Protein AF-A0A809R0K6-F1 (afdb_monomer_lite)

Organism: NCBI:txid2608985

Foldseek 3Di:
DDDDDDDDDDPPPPDVPPVVPPPPVPPDPPDPPPPPCPVQPLCPPDNVDDDPPRDDDPFADQDPVLVCLLCQQPDPPDDPVCCCVVVCGPDDDPSSDQDDDDPPRNRCPPPDPDDD

Secondary structure (DSSP, 8-state):
---------------TTSTTSSSSSSS--------------TT-SSTTS--TT----------HHHHHHHTTT-PSSPPGGGGHHHHSTT---GGGS----GGG-TT-TT-SS---

Sequence (116 aa):
MTPRNDQTMFKPLFNKNILAVIVISSTCFPLPVIFADEGYPVAGLVPNARPKNAPIVRTFAPVAEWRKQALTGISEPYPSSLAFLDSQGSWYSPFDRPGMTGPYDLRGWHAKGGKP

Radius of gyration: 33.95 Å; chains: 1; bounding box: 80×82×54 Å

Structure (mmCIF, N/CA/C/O backbone):
data_AF-A0A809R0K6-F1
#
_entry.id   AF-A0A809R0K6-F1
#
loop_
_atom_site.group_PDB
_atom_site.id
_atom_site.type_symbol
_atom_site.label_atom_id
_atom_site.label_alt_id
_atom_site.label_comp_id
_atom_site.label_asym_id
_atom_site.label_entity_id
_atom_site.label_seq_id
_atom_site.pdbx_PDB_ins_code
_atom_site.Cartn_x
_atom_site.Cartn_y
_atom_site.Cartn_z
_atom_site.occupancy
_atom_site.B_iso_or_equiv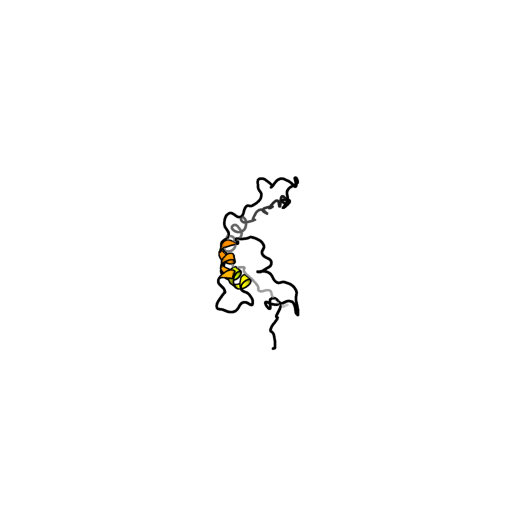
_atom_site.auth_seq_id
_atom_site.auth_comp_id
_atom_site.auth_asym_id
_atom_site.auth_atom_id
_atom_site.pdbx_PDB_model_num
ATOM 1 N N . MET A 1 1 ? 61.931 -75.251 31.652 1.00 41.44 1 MET A N 1
ATOM 2 C CA . MET A 1 1 ? 61.813 -73.853 32.112 1.00 41.44 1 MET A CA 1
ATOM 3 C C . MET A 1 1 ? 60.638 -73.226 31.372 1.00 41.44 1 MET A C 1
ATOM 5 O O . MET A 1 1 ? 60.743 -73.001 30.178 1.00 41.44 1 MET A O 1
ATOM 9 N N . THR A 1 2 ? 59.481 -73.097 32.018 1.00 51.41 2 THR A N 1
ATOM 10 C CA . THR A 1 2 ? 58.301 -72.347 31.521 1.00 51.41 2 THR A CA 1
ATOM 11 C C . THR A 1 2 ? 58.439 -70.875 31.940 1.00 51.41 2 THR A C 1
ATOM 13 O O . THR A 1 2 ? 59.034 -70.655 32.998 1.00 51.41 2 THR A O 1
ATOM 16 N N . PRO A 1 3 ? 57.987 -69.871 31.147 1.00 46.91 3 PRO A N 1
ATOM 17 C CA . PRO A 1 3 ? 56.557 -69.552 30.876 1.00 46.91 3 PRO A CA 1
ATOM 18 C C . PRO A 1 3 ? 56.276 -69.161 29.389 1.00 46.91 3 PRO A C 1
ATOM 20 O O . PRO A 1 3 ? 57.212 -68.906 28.645 1.00 46.91 3 PRO A O 1
ATOM 23 N N . ARG A 1 4 ? 55.084 -69.296 28.770 1.00 45.09 4 ARG A N 1
ATOM 24 C CA . ARG A 1 4 ? 53.739 -68.659 28.898 1.00 45.09 4 ARG A CA 1
ATOM 25 C C . ARG A 1 4 ? 53.716 -67.122 28.736 1.00 45.09 4 ARG A C 1
ATOM 27 O O . ARG A 1 4 ? 54.047 -66.446 29.697 1.00 45.09 4 ARG A O 1
ATOM 34 N N . ASN A 1 5 ? 53.242 -66.611 27.586 1.00 47.00 5 ASN A N 1
ATOM 35 C CA . ASN A 1 5 ? 52.085 -65.687 27.422 1.00 47.00 5 ASN A CA 1
ATOM 36 C C . ASN A 1 5 ? 51.962 -65.260 25.937 1.00 47.00 5 ASN A C 1
ATOM 38 O O . ASN A 1 5 ? 52.927 -64.781 25.360 1.00 47.00 5 ASN A O 1
ATOM 42 N N . ASP A 1 6 ? 50.903 -65.656 25.231 1.00 50.41 6 ASP A N 1
ATOM 43 C CA . ASP A 1 6 ? 49.682 -64.863 24.974 1.00 50.41 6 ASP A CA 1
ATOM 44 C C . ASP A 1 6 ? 49.831 -63.861 23.823 1.00 50.41 6 ASP A C 1
ATOM 46 O O . ASP A 1 6 ? 50.399 -62.791 24.003 1.00 50.41 6 ASP A O 1
ATOM 50 N N . GLN A 1 7 ? 49.289 -64.221 22.659 1.00 51.09 7 GLN A N 1
ATOM 51 C CA . GLN A 1 7 ? 48.360 -63.372 21.918 1.00 51.09 7 GLN A CA 1
ATOM 52 C C . GLN A 1 7 ? 47.487 -64.307 21.071 1.00 51.09 7 GLN A C 1
ATOM 54 O O . GLN A 1 7 ? 47.906 -64.873 20.060 1.00 51.09 7 GLN A O 1
ATOM 59 N N . THR A 1 8 ? 46.241 -64.476 21.503 1.00 52.38 8 THR A N 1
ATOM 60 C CA . THR A 1 8 ? 45.116 -64.679 20.585 1.00 52.38 8 THR A CA 1
ATOM 61 C C . THR A 1 8 ? 45.092 -63.571 19.522 1.00 52.38 8 THR A C 1
ATOM 63 O O . THR A 1 8 ? 45.868 -62.627 19.597 1.00 52.38 8 THR A O 1
ATOM 66 N N . MET A 1 9 ? 44.102 -63.616 18.629 1.00 43.28 9 MET A N 1
ATOM 67 C CA . MET A 1 9 ? 43.464 -62.429 18.035 1.00 43.28 9 MET A CA 1
ATOM 68 C C . MET A 1 9 ? 43.629 -62.338 16.504 1.00 43.28 9 MET A C 1
ATOM 70 O O . MET A 1 9 ? 44.637 -61.926 15.947 1.00 43.28 9 MET A O 1
ATOM 74 N N . PHE A 1 10 ? 42.522 -62.729 15.865 1.00 52.72 10 PHE A N 1
ATOM 75 C CA . PHE A 1 10 ? 42.061 -62.417 14.512 1.00 52.72 10 PHE A CA 1
ATOM 76 C C . PHE A 1 10 ? 42.750 -63.063 13.309 1.00 52.72 10 PHE A C 1
ATOM 78 O O . PHE A 1 10 ? 43.637 -62.513 12.669 1.00 52.72 10 PHE A O 1
ATOM 85 N N . LYS A 1 11 ? 42.128 -64.156 12.854 1.00 50.47 11 LYS A N 1
ATOM 86 C CA . LYS A 1 11 ? 41.905 -64.361 11.419 1.00 50.47 11 LYS A CA 1
ATOM 87 C C . LYS A 1 11 ? 40.924 -63.278 10.937 1.00 50.47 11 LYS A C 1
ATOM 89 O O . LYS A 1 11 ? 39.766 -63.331 11.361 1.00 50.47 11 LYS A O 1
ATOM 94 N N . PRO A 1 12 ? 41.305 -62.319 10.076 1.00 47.16 12 PRO A N 1
ATOM 95 C CA . PRO A 1 12 ? 40.312 -61.489 9.419 1.00 47.16 12 PRO A CA 1
ATOM 96 C C . PRO A 1 12 ? 39.575 -62.363 8.400 1.00 47.16 12 PRO A C 1
ATOM 98 O O . PRO A 1 12 ? 40.149 -62.849 7.425 1.00 47.16 12 PRO A O 1
ATOM 101 N N . LEU A 1 13 ? 38.290 -62.595 8.664 1.00 54.50 13 LEU A N 1
ATOM 102 C CA . LEU A 1 13 ? 37.326 -63.085 7.686 1.00 54.50 13 LEU A CA 1
ATOM 103 C C . LEU A 1 13 ? 37.282 -62.064 6.541 1.00 54.50 13 LEU A C 1
ATOM 105 O O . LEU A 1 13 ? 36.576 -61.061 6.619 1.00 54.50 13 LEU A O 1
ATOM 109 N N . PHE A 1 14 ? 38.088 -62.292 5.503 1.00 48.50 14 PHE A N 1
ATOM 110 C CA . PHE A 1 14 ? 38.098 -61.498 4.277 1.00 48.50 14 PHE A CA 1
ATOM 111 C C . PHE A 1 14 ? 36.748 -61.652 3.567 1.00 48.50 14 PHE A C 1
ATOM 113 O O . PHE A 1 14 ? 36.538 -62.546 2.747 1.00 48.50 14 PHE A O 1
ATOM 120 N N . ASN A 1 15 ? 35.809 -60.778 3.921 1.00 48.47 15 ASN A N 1
ATOM 121 C CA . ASN A 1 15 ? 34.513 -60.681 3.280 1.00 48.47 15 ASN A CA 1
ATOM 122 C C . ASN A 1 15 ? 34.682 -59.910 1.961 1.00 48.47 15 ASN A C 1
ATOM 124 O O . ASN A 1 15 ? 34.955 -58.709 1.958 1.00 48.47 15 ASN A O 1
ATOM 128 N N . LYS A 1 16 ? 34.532 -60.610 0.831 1.00 56.75 16 LYS A N 1
ATOM 129 C CA . LYS A 1 16 ? 34.736 -60.099 -0.541 1.00 56.75 16 LYS A CA 1
ATOM 130 C C . LYS A 1 16 ? 33.743 -59.000 -0.964 1.00 56.75 16 LYS A C 1
ATOM 132 O O . LYS A 1 16 ? 33.821 -58.506 -2.082 1.00 56.75 16 LYS A O 1
ATOM 137 N N . ASN A 1 17 ? 32.860 -58.573 -0.064 1.00 50.97 17 ASN A N 1
ATOM 138 C CA . ASN A 1 17 ? 31.773 -57.638 -0.346 1.00 50.97 17 ASN A CA 1
ATOM 139 C C . ASN A 1 17 ? 32.082 -56.179 0.042 1.00 50.97 17 ASN A C 1
ATOM 141 O O . ASN A 1 17 ? 31.221 -55.321 -0.118 1.00 50.97 17 ASN A O 1
ATOM 145 N N . ILE A 1 18 ? 33.288 -55.872 0.535 1.00 53.78 18 ILE A N 1
ATOM 146 C CA . ILE A 1 18 ? 33.645 -54.508 0.986 1.00 53.78 18 ILE A CA 1
ATOM 147 C C . ILE A 1 18 ? 34.365 -53.691 -0.108 1.00 53.78 18 ILE A C 1
ATOM 149 O O . ILE A 1 18 ? 34.369 -52.464 -0.064 1.00 53.78 18 ILE A O 1
ATOM 153 N N . LEU A 1 19 ? 34.889 -54.328 -1.162 1.00 45.81 19 LEU A N 1
ATOM 154 C CA . LEU A 1 19 ? 35.590 -53.623 -2.250 1.00 45.81 19 LEU A CA 1
ATOM 155 C C . LEU A 1 19 ? 34.664 -53.007 -3.316 1.00 45.81 19 LEU A C 1
ATOM 157 O O . LEU A 1 19 ? 35.110 -52.162 -4.085 1.00 45.81 19 LEU A O 1
ATOM 161 N N . ALA A 1 20 ? 33.379 -53.369 -3.354 1.00 45.88 20 ALA A N 1
ATOM 162 C CA . ALA A 1 20 ? 32.446 -52.863 -4.368 1.00 45.88 20 ALA A CA 1
ATOM 163 C C . ALA A 1 20 ? 31.789 -51.513 -4.010 1.00 45.88 20 ALA A C 1
ATOM 165 O O . ALA A 1 20 ? 31.165 -50.892 -4.865 1.00 45.88 20 ALA A O 1
ATOM 166 N N . VAL A 1 21 ? 31.934 -51.027 -2.773 1.00 48.66 21 VAL A N 1
ATOM 167 C CA . VAL A 1 21 ? 31.253 -49.797 -2.317 1.00 48.66 21 VAL A CA 1
ATOM 168 C C . VAL A 1 21 ? 32.066 -48.527 -2.619 1.00 48.66 21 VAL A C 1
ATOM 170 O O . VAL A 1 21 ? 31.511 -47.436 -2.693 1.00 48.66 21 VAL A O 1
ATOM 173 N N . ILE A 1 22 ? 33.371 -48.644 -2.881 1.00 50.84 22 ILE A N 1
ATOM 174 C CA . ILE A 1 22 ? 34.267 -47.478 -2.999 1.00 50.84 22 ILE A CA 1
ATOM 175 C C . ILE A 1 22 ? 34.297 -46.877 -4.422 1.00 50.84 22 ILE A C 1
ATOM 177 O O . ILE A 1 22 ? 34.733 -45.744 -4.599 1.00 50.84 22 ILE A O 1
ATOM 181 N N . VAL A 1 23 ? 33.761 -47.559 -5.443 1.00 51.66 23 VAL A N 1
ATOM 182 C CA . VAL A 1 23 ? 33.859 -47.098 -6.848 1.00 51.66 23 VAL A CA 1
ATOM 183 C C . VAL A 1 23 ? 32.623 -46.322 -7.339 1.00 51.66 23 VAL A C 1
ATOM 185 O O . VAL A 1 23 ? 32.702 -45.625 -8.343 1.00 51.66 23 VAL A O 1
ATOM 188 N N . ILE A 1 24 ? 31.499 -46.332 -6.610 1.00 49.47 24 ILE A N 1
ATOM 189 C CA . ILE A 1 24 ? 30.265 -45.620 -7.026 1.00 49.47 24 ILE A CA 1
ATOM 190 C C . ILE A 1 24 ? 30.127 -44.235 -6.351 1.00 49.47 24 ILE A C 1
ATOM 192 O O . ILE A 1 24 ? 29.283 -43.429 -6.726 1.00 49.47 24 ILE A O 1
ATOM 196 N N . SER A 1 25 ? 31.006 -43.887 -5.405 1.00 48.84 25 SER A N 1
ATOM 197 C CA . SER A 1 25 ? 30.974 -42.583 -4.716 1.00 48.84 25 SER A CA 1
ATOM 198 C C . SER A 1 25 ? 31.735 -41.458 -5.444 1.00 48.84 25 SER A C 1
ATOM 200 O O . SER A 1 25 ? 31.777 -40.336 -4.941 1.00 48.84 25 SER A O 1
ATOM 202 N N . SER A 1 26 ? 32.371 -41.726 -6.591 1.00 59.00 26 SER A N 1
ATOM 203 C CA . SER A 1 26 ? 33.345 -40.804 -7.210 1.00 59.00 26 SER A CA 1
ATOM 204 C C . SER A 1 26 ? 32.838 -40.019 -8.434 1.00 59.00 26 SER A C 1
ATOM 206 O O . SER A 1 26 ? 33.626 -39.381 -9.123 1.00 59.00 26 SER A O 1
ATOM 208 N N . THR A 1 27 ? 31.528 -39.999 -8.705 1.00 60.06 27 THR A N 1
ATOM 209 C CA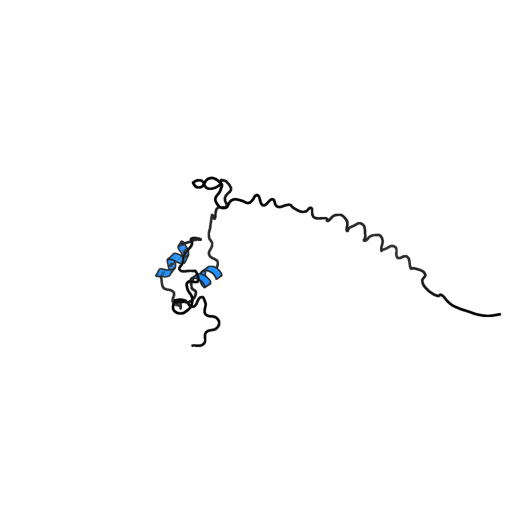 . THR A 1 27 ? 30.943 -39.219 -9.821 1.00 60.06 27 THR A CA 1
ATOM 210 C C . THR A 1 27 ? 29.757 -38.359 -9.392 1.00 60.06 27 THR A C 1
ATOM 212 O O . THR A 1 27 ? 28.723 -38.331 -10.052 1.00 60.06 27 THR A O 1
ATOM 215 N N . CYS A 1 28 ? 29.883 -37.652 -8.271 1.00 55.69 28 CYS A N 1
ATOM 216 C CA . CYS A 1 28 ? 28.976 -36.550 -7.952 1.00 55.69 28 CYS A CA 1
ATOM 217 C C . CYS A 1 28 ? 29.719 -35.476 -7.153 1.00 55.69 28 CYS A C 1
ATOM 219 O O . CYS A 1 28 ? 29.371 -35.158 -6.022 1.00 55.69 28 CYS A O 1
ATOM 221 N N . PHE A 1 29 ? 30.798 -34.945 -7.731 1.00 53.97 29 PHE A N 1
ATOM 222 C CA . PHE A 1 29 ? 31.250 -33.611 -7.353 1.00 53.97 29 PHE A CA 1
ATOM 223 C C . PHE A 1 29 ? 30.390 -32.627 -8.152 1.00 53.97 29 PHE A C 1
ATOM 225 O O . PHE A 1 29 ? 30.594 -32.519 -9.365 1.00 53.97 29 PHE A O 1
ATOM 232 N N . PRO A 1 30 ? 29.396 -31.952 -7.544 1.00 62.88 30 PRO A N 1
ATOM 233 C CA . PRO A 1 30 ? 28.744 -30.847 -8.222 1.00 62.88 30 PRO A CA 1
ATOM 234 C C . PRO A 1 30 ? 29.822 -29.803 -8.506 1.00 62.88 30 PRO A C 1
ATOM 236 O O . PRO A 1 30 ? 30.517 -29.344 -7.597 1.00 62.88 30 PRO A O 1
ATOM 239 N N . LEU A 1 31 ? 29.991 -29.456 -9.781 1.00 65.62 31 LEU A N 1
ATOM 240 C CA . LEU A 1 31 ? 30.755 -28.273 -10.155 1.00 65.62 31 LEU A CA 1
ATOM 241 C C . LEU A 1 31 ? 30.193 -27.092 -9.350 1.00 65.62 31 LEU A C 1
ATOM 243 O O . LEU A 1 31 ? 28.966 -26.962 -9.275 1.00 65.62 31 LEU A O 1
ATOM 247 N N . PRO A 1 32 ? 31.032 -26.232 -8.746 1.00 63.19 32 PRO A N 1
ATOM 248 C CA . PRO A 1 32 ? 30.535 -24.980 -8.212 1.00 63.19 32 PRO A CA 1
ATOM 249 C C . PRO A 1 32 ? 29.952 -24.199 -9.390 1.00 63.19 32 PRO A C 1
ATOM 251 O O . PRO A 1 32 ? 30.676 -23.714 -10.258 1.00 63.19 32 PRO A O 1
ATOM 254 N N . VAL A 1 33 ? 28.624 -24.128 -9.452 1.00 65.31 33 VAL A N 1
ATOM 255 C CA . VAL A 1 33 ? 27.933 -23.201 -10.340 1.00 65.31 33 VAL A CA 1
ATOM 256 C C . VAL A 1 33 ? 28.244 -21.818 -9.790 1.00 65.31 33 VAL A C 1
ATOM 258 O O . VAL A 1 33 ? 27.675 -21.389 -8.787 1.00 65.31 33 VAL A O 1
ATOM 261 N N . ILE A 1 34 ? 29.209 -21.145 -10.410 1.00 62.50 34 ILE A N 1
ATOM 262 C CA . ILE A 1 34 ? 29.455 -19.731 -10.167 1.00 62.50 34 ILE A CA 1
ATOM 263 C C . ILE A 1 34 ? 28.288 -19.003 -10.830 1.00 62.50 34 ILE A C 1
ATOM 265 O O . ILE A 1 34 ? 28.284 -18.782 -12.039 1.00 62.50 34 ILE A O 1
ATOM 269 N N . PHE A 1 35 ? 27.264 -18.674 -10.047 1.00 52.94 35 PHE A N 1
ATOM 270 C CA . PHE A 1 35 ? 26.328 -17.635 -10.445 1.00 52.94 35 PHE A CA 1
ATOM 271 C C . PHE A 1 35 ? 27.124 -16.334 -10.447 1.00 52.94 35 PHE A C 1
ATOM 273 O O . PHE A 1 35 ? 27.462 -15.803 -9.390 1.00 52.94 35 PHE A O 1
ATOM 280 N N . ALA A 1 36 ? 27.488 -15.858 -11.636 1.00 51.31 36 ALA A N 1
ATOM 281 C CA . ALA A 1 36 ? 27.892 -14.477 -11.787 1.00 51.31 36 ALA A CA 1
ATOM 282 C C . ALA A 1 36 ? 26.671 -13.631 -11.415 1.00 51.31 36 ALA A C 1
ATOM 284 O O . ALA A 1 36 ? 25.722 -13.520 -12.191 1.00 51.31 36 ALA A O 1
ATOM 285 N N . ASP A 1 37 ? 26.680 -13.070 -10.207 1.00 54.16 37 ASP A N 1
ATOM 286 C CA . ASP A 1 37 ? 25.915 -11.867 -9.916 1.00 54.16 37 ASP A CA 1
ATOM 287 C C . ASP A 1 37 ? 26.592 -10.762 -10.732 1.00 54.16 37 ASP A C 1
ATOM 289 O O . ASP A 1 37 ? 27.446 -10.022 -10.245 1.00 54.16 37 ASP A O 1
ATOM 293 N N . GLU A 1 38 ? 26.311 -10.727 -12.040 1.00 58.06 38 GLU A N 1
ATOM 294 C CA . GLU A 1 38 ? 26.475 -9.510 -12.825 1.00 58.06 38 GLU A CA 1
ATOM 295 C C . GLU A 1 38 ? 25.539 -8.517 -12.159 1.00 58.06 38 GLU A C 1
ATOM 297 O O . GLU A 1 38 ? 24.365 -8.465 -12.517 1.00 58.06 38 GLU A O 1
ATOM 302 N N . GLY A 1 39 ? 26.028 -7.860 -11.100 1.00 57.88 39 GLY A N 1
ATOM 303 C CA . GLY A 1 39 ? 25.229 -7.046 -10.206 1.00 57.88 39 GLY A CA 1
ATOM 304 C C . GLY A 1 39 ? 24.407 -6.113 -11.060 1.00 57.88 39 GLY A C 1
ATOM 305 O O . GLY A 1 39 ? 24.943 -5.160 -11.619 1.00 57.88 39 GLY A O 1
ATOM 306 N N . TYR A 1 40 ? 23.130 -6.446 -11.248 1.00 57.22 40 TYR A N 1
ATOM 307 C CA . TYR A 1 40 ? 22.256 -5.671 -12.102 1.00 57.22 40 TYR A CA 1
ATOM 308 C C . TYR A 1 40 ? 22.100 -4.362 -11.349 1.00 57.22 40 TYR A C 1
ATOM 310 O O . TYR A 1 40 ? 21.474 -4.373 -10.282 1.00 57.22 40 TYR A O 1
ATOM 318 N N . PRO A 1 41 ? 22.655 -3.230 -11.828 1.00 58.66 41 PRO A N 1
ATOM 319 C CA . PRO A 1 41 ? 22.304 -1.972 -11.215 1.00 58.66 41 PRO A CA 1
ATOM 320 C C . PRO A 1 41 ? 20.791 -1.880 -11.379 1.00 58.66 41 PRO A C 1
ATOM 322 O O . PRO A 1 41 ? 20.283 -1.818 -12.499 1.00 58.66 41 PRO A O 1
ATOM 325 N N . VAL A 1 42 ? 20.063 -1.933 -10.261 1.00 62.69 42 VAL A N 1
ATOM 326 C CA . VAL A 1 42 ? 18.591 -1.951 -10.220 1.00 62.69 42 VAL A CA 1
ATOM 327 C C . VAL A 1 42 ? 18.004 -0.744 -10.983 1.00 62.69 42 VAL A C 1
ATOM 329 O O . VAL A 1 42 ? 16.842 -0.765 -11.382 1.00 62.69 42 VAL A O 1
ATOM 332 N N . ALA A 1 43 ? 18.837 0.263 -11.281 1.00 65.88 43 ALA A N 1
ATOM 333 C CA . ALA A 1 43 ? 18.530 1.453 -12.066 1.00 65.88 43 ALA A CA 1
ATOM 334 C C . ALA A 1 43 ? 19.305 1.619 -13.402 1.00 65.88 43 ALA A C 1
ATOM 336 O O . ALA A 1 43 ? 19.095 2.618 -14.083 1.00 65.88 43 ALA A O 1
ATOM 337 N N . GLY A 1 44 ? 20.175 0.689 -13.822 1.00 71.50 44 GLY A N 1
ATOM 338 C CA . GLY A 1 44 ? 21.043 0.900 -14.995 1.00 71.50 44 GLY A CA 1
ATOM 339 C C . GLY A 1 44 ? 22.143 1.951 -14.769 1.00 71.50 44 GLY A C 1
ATOM 340 O O . GLY A 1 44 ? 22.241 2.548 -13.702 1.00 71.50 44 GLY A O 1
ATOM 341 N N . LEU A 1 45 ? 22.983 2.187 -15.785 1.00 80.31 45 LEU A N 1
ATOM 342 C CA . LEU A 1 45 ? 23.962 3.296 -15.799 1.00 80.31 45 LEU A CA 1
ATOM 343 C C . LEU A 1 45 ? 23.388 4.589 -16.404 1.00 80.31 45 LEU A C 1
ATOM 345 O O . LEU A 1 45 ? 24.019 5.640 -16.354 1.00 80.31 45 LEU A O 1
ATOM 349 N N . VAL A 1 46 ? 22.202 4.501 -17.009 1.00 85.69 46 VAL A N 1
ATOM 350 C CA . VAL A 1 46 ? 21.557 5.578 -17.761 1.00 85.69 46 VAL A CA 1
ATOM 351 C C . VAL A 1 46 ? 20.240 5.927 -17.057 1.00 85.69 46 VAL A C 1
ATOM 353 O O . VAL A 1 46 ? 19.279 5.171 -17.184 1.00 85.69 46 VAL A O 1
ATOM 356 N N . PRO A 1 47 ? 20.159 7.053 -16.319 1.00 82.31 47 PRO A N 1
ATOM 357 C CA . PRO A 1 47 ? 19.023 7.337 -15.434 1.00 82.31 47 PRO A CA 1
ATOM 358 C C . PRO A 1 47 ? 17.664 7.467 -16.133 1.00 82.31 47 PRO A C 1
ATOM 360 O O . PRO A 1 47 ? 16.628 7.236 -15.519 1.00 82.31 47 PRO A O 1
ATOM 363 N N . ASN A 1 48 ? 17.652 7.858 -17.410 1.00 87.75 48 ASN A N 1
ATOM 364 C CA . ASN A 1 48 ? 16.428 8.056 -18.189 1.00 87.75 48 ASN A CA 1
ATOM 365 C C . ASN A 1 48 ? 15.993 6.810 -18.977 1.00 87.75 48 ASN A C 1
ATOM 367 O O . ASN A 1 48 ? 15.024 6.882 -19.732 1.00 87.75 48 ASN A O 1
ATOM 371 N N . ALA A 1 49 ? 16.693 5.682 -18.832 1.00 84.25 49 ALA A N 1
ATOM 372 C CA . ALA A 1 49 ? 16.420 4.475 -19.595 1.00 84.25 49 ALA A CA 1
ATOM 373 C C . ALA A 1 49 ? 16.297 3.256 -18.680 1.00 84.25 49 ALA A C 1
ATOM 375 O O . ALA A 1 49 ? 17.174 2.957 -17.873 1.00 84.25 49 ALA A O 1
ATOM 376 N N . ARG A 1 50 ? 15.216 2.489 -18.857 1.00 83.94 50 ARG A N 1
ATOM 377 C CA . ARG A 1 50 ? 15.090 1.180 -18.212 1.00 83.94 50 ARG A CA 1
ATOM 378 C C . ARG A 1 50 ? 16.042 0.186 -18.899 1.00 83.94 50 ARG A C 1
ATOM 380 O O . ARG A 1 50 ? 16.016 0.100 -20.128 1.00 83.94 50 ARG A O 1
ATOM 387 N N . PRO A 1 51 ? 16.833 -0.607 -18.156 1.00 84.44 51 PRO A N 1
ATOM 388 C CA . PRO A 1 51 ? 17.661 -1.656 -18.746 1.00 84.44 51 PRO A CA 1
ATOM 389 C C . PRO A 1 51 ? 16.827 -2.663 -19.547 1.00 84.44 51 PRO A C 1
ATOM 391 O O . PRO A 1 51 ? 15.763 -3.091 -19.097 1.00 84.44 51 PRO A O 1
ATOM 394 N N . LYS A 1 52 ? 17.329 -3.086 -20.715 1.00 81.44 52 LYS A N 1
ATOM 395 C CA . LYS A 1 52 ? 16.614 -3.989 -21.640 1.00 81.44 52 LYS A CA 1
ATOM 396 C C . LYS A 1 52 ? 16.202 -5.318 -20.994 1.00 81.44 52 LYS A C 1
ATOM 398 O O . LYS A 1 52 ? 15.132 -5.833 -21.296 1.00 81.44 52 LYS A O 1
ATOM 403 N N . ASN A 1 53 ? 17.030 -5.838 -20.091 1.00 78.44 53 ASN A N 1
ATOM 404 C CA . ASN A 1 53 ? 16.810 -7.118 -19.415 1.00 78.44 53 ASN A CA 1
ATOM 405 C C . ASN A 1 53 ? 16.228 -6.953 -18.000 1.00 78.44 53 ASN A C 1
ATOM 407 O O . ASN A 1 53 ? 16.239 -7.900 -17.219 1.00 78.44 53 ASN A O 1
ATOM 411 N N . ALA A 1 54 ? 15.739 -5.758 -17.643 1.00 81.81 54 ALA A N 1
ATOM 412 C CA . ALA A 1 54 ? 15.140 -5.539 -16.334 1.00 81.81 54 ALA A CA 1
ATOM 413 C C . ALA A 1 54 ? 13.878 -6.410 -16.176 1.00 81.81 54 ALA A C 1
ATOM 415 O O . ALA A 1 54 ? 13.002 -6.359 -17.046 1.00 81.81 54 ALA A O 1
ATOM 416 N N . PRO A 1 55 ? 13.728 -7.150 -15.064 1.00 81.62 55 PRO A N 1
ATOM 417 C CA . PRO A 1 55 ? 12.521 -7.917 -14.787 1.00 81.62 55 PRO A CA 1
ATOM 418 C C . PRO A 1 55 ? 11.253 -7.053 -14.866 1.00 81.62 55 PRO A C 1
ATOM 420 O O . PRO A 1 55 ? 11.249 -5.883 -14.464 1.00 81.62 55 PRO A O 1
ATOM 423 N N . ILE A 1 56 ? 10.167 -7.625 -15.393 1.00 81.75 56 ILE A N 1
ATOM 424 C CA . ILE A 1 56 ? 8.860 -6.966 -15.522 1.00 81.75 56 ILE A CA 1
ATOM 425 C C . ILE A 1 56 ? 7.809 -7.836 -14.838 1.00 81.75 56 ILE A C 1
ATOM 427 O O . ILE A 1 56 ? 7.648 -9.009 -15.178 1.00 81.75 56 ILE A O 1
ATOM 431 N N . VAL A 1 57 ? 7.058 -7.245 -13.910 1.00 82.06 57 VAL A N 1
ATOM 432 C CA . VAL A 1 57 ? 5.875 -7.882 -13.324 1.00 82.06 57 VAL A CA 1
ATOM 433 C C . VAL A 1 57 ? 4.738 -7.785 -14.340 1.00 82.06 57 VAL A C 1
ATOM 435 O O . VAL A 1 57 ? 4.260 -6.693 -14.631 1.00 82.06 57 VAL A O 1
ATOM 438 N N . ARG A 1 58 ? 4.331 -8.918 -14.923 1.00 85.56 58 ARG A N 1
ATOM 439 C CA . ARG A 1 58 ? 3.243 -8.971 -15.922 1.00 85.56 58 ARG A CA 1
ATOM 440 C C . ARG A 1 58 ? 1.861 -9.072 -15.289 1.00 85.56 58 ARG A C 1
ATOM 442 O O . ARG A 1 58 ? 0.899 -8.535 -15.821 1.00 85.56 58 ARG A O 1
ATOM 449 N N . THR A 1 59 ? 1.773 -9.775 -14.168 1.00 83.75 59 THR A N 1
ATOM 450 C CA . THR A 1 59 ? 0.525 -10.052 -13.459 1.00 83.75 59 THR A CA 1
ATOM 451 C C . THR A 1 59 ? 0.790 -10.023 -11.967 1.00 83.75 59 THR A C 1
ATOM 453 O O . THR A 1 59 ? 1.796 -10.564 -11.508 1.00 83.75 59 THR A O 1
ATOM 456 N N . PHE A 1 60 ? -0.129 -9.431 -11.213 1.00 83.31 60 PHE A N 1
ATOM 457 C CA . PHE A 1 60 ? -0.124 -9.482 -9.760 1.00 83.31 60 PHE A CA 1
ATOM 458 C C . PHE A 1 60 ? -1.365 -10.235 -9.297 1.00 83.31 60 PHE A C 1
ATOM 460 O O . PHE A 1 60 ? -2.483 -9.788 -9.534 1.00 83.31 60 PHE A O 1
ATOM 467 N N . ALA A 1 61 ? -1.154 -11.387 -8.668 1.00 84.81 61 ALA A N 1
ATOM 468 C CA . ALA A 1 61 ? -2.211 -12.157 -8.034 1.00 84.81 61 ALA A CA 1
ATOM 469 C C . ALA A 1 61 ? -2.095 -11.953 -6.514 1.00 84.81 61 ALA A C 1
ATOM 471 O O . ALA A 1 61 ? -1.187 -12.527 -5.905 1.00 84.81 61 ALA A O 1
ATOM 472 N N . PRO A 1 62 ? -2.949 -11.118 -5.894 1.00 80.75 62 PRO A N 1
ATOM 473 C CA . PRO A 1 62 ? -2.927 -10.941 -4.450 1.00 80.75 62 PRO A CA 1
ATOM 474 C C . PRO A 1 62 ? -3.288 -12.260 -3.763 1.00 80.75 62 PRO A C 1
ATOM 476 O O . PRO A 1 62 ? -4.394 -12.778 -3.909 1.00 80.75 62 PRO A O 1
ATOM 479 N N . VAL A 1 63 ? -2.344 -12.819 -3.009 1.00 86.56 63 VAL A N 1
ATOM 480 C CA . VAL A 1 63 ? -2.587 -14.012 -2.189 1.00 86.56 63 VAL A CA 1
ATOM 481 C C . VAL A 1 63 ? -3.441 -13.658 -0.967 1.00 86.56 63 VAL A C 1
ATOM 483 O O . VAL A 1 63 ? -3.443 -12.515 -0.509 1.00 86.56 63 VAL A O 1
ATOM 486 N N . ALA A 1 64 ? -4.150 -14.638 -0.399 1.00 90.25 64 ALA A N 1
ATOM 487 C CA . ALA A 1 64 ? -5.037 -14.416 0.748 1.00 90.25 64 ALA A CA 1
ATOM 488 C C . ALA A 1 64 ? -4.331 -13.727 1.933 1.00 90.25 64 ALA A C 1
ATOM 490 O O . ALA A 1 64 ? -4.908 -12.846 2.567 1.00 90.25 64 ALA A O 1
ATOM 491 N N . GLU A 1 65 ? -3.066 -14.069 2.187 1.00 90.50 65 GLU A N 1
ATOM 492 C CA . GLU A 1 65 ? -2.254 -13.452 3.244 1.00 90.50 65 GLU A CA 1
ATOM 493 C C . GLU A 1 65 ? -2.000 -11.960 3.007 1.00 90.50 65 GLU A C 1
ATOM 495 O O . GLU A 1 65 ? -2.075 -11.169 3.944 1.00 90.50 65 GLU A O 1
ATOM 500 N N . TRP A 1 66 ? -1.796 -11.550 1.751 1.00 90.69 66 TRP A N 1
ATOM 501 C CA . TRP A 1 66 ? -1.668 -10.134 1.409 1.00 90.69 66 TRP A CA 1
ATOM 502 C C . TRP A 1 66 ? -2.963 -9.380 1.728 1.00 90.69 66 TRP A C 1
ATOM 504 O O . TRP A 1 66 ? -2.921 -8.302 2.319 1.00 90.69 66 TRP A O 1
ATOM 514 N N . ARG A 1 67 ? -4.127 -9.965 1.409 1.00 91.50 67 ARG A N 1
ATOM 515 C CA . ARG A 1 67 ? -5.419 -9.327 1.701 1.00 91.50 67 ARG A CA 1
ATOM 516 C C . ARG A 1 67 ? -5.663 -9.222 3.205 1.00 91.50 67 ARG A C 1
ATOM 518 O O . ARG A 1 67 ? -6.082 -8.168 3.673 1.00 91.50 67 ARG A O 1
ATOM 525 N N . LYS A 1 68 ? -5.363 -10.278 3.968 1.00 91.81 68 LYS A N 1
ATOM 526 C CA . LYS A 1 68 ? -5.433 -10.251 5.439 1.00 91.81 68 LYS A CA 1
ATOM 527 C C . LYS A 1 68 ? -4.558 -9.141 6.010 1.00 91.81 68 LYS A C 1
ATOM 529 O O . LYS A 1 68 ? -5.020 -8.373 6.847 1.00 91.81 68 LYS A O 1
ATOM 534 N N . GLN A 1 69 ? -3.331 -9.015 5.507 1.00 92.00 69 GLN A N 1
ATOM 535 C CA . GLN A 1 69 ? -2.421 -7.948 5.899 1.00 92.00 69 GLN A CA 1
ATOM 536 C C . GLN A 1 69 ? -2.997 -6.564 5.562 1.00 92.00 69 GLN A C 1
ATOM 538 O O . GLN A 1 69 ? -3.063 -5.706 6.440 1.00 92.00 69 GLN A O 1
ATOM 543 N N . ALA A 1 70 ? -3.490 -6.343 4.342 1.00 92.50 70 ALA A N 1
ATOM 544 C CA . ALA A 1 70 ? -4.097 -5.069 3.950 1.00 92.50 70 ALA A CA 1
ATOM 545 C C . ALA A 1 70 ? -5.299 -4.685 4.839 1.00 92.50 70 ALA A C 1
ATOM 547 O O . ALA A 1 70 ? -5.509 -3.508 5.147 1.00 92.50 70 ALA A O 1
ATOM 548 N N . LEU A 1 71 ? -6.054 -5.676 5.319 1.00 93.38 71 LEU A N 1
ATOM 549 C CA . LEU A 1 71 ? -7.231 -5.504 6.173 1.00 93.38 71 LEU A CA 1
ATOM 550 C C . LEU A 1 71 ? -6.925 -5.439 7.683 1.00 93.38 71 LEU A C 1
ATOM 552 O O . LEU A 1 71 ? -7.854 -5.254 8.465 1.00 93.38 71 LEU A O 1
ATOM 556 N N . THR A 1 72 ? -5.656 -5.496 8.103 1.00 93.38 72 THR A N 1
ATOM 557 C CA . THR A 1 72 ? -5.240 -5.401 9.522 1.00 93.38 72 THR A CA 1
ATOM 558 C C . THR A 1 72 ? -5.936 -4.258 10.265 1.00 93.38 72 THR A C 1
ATOM 560 O O . THR A 1 72 ? -5.868 -3.110 9.846 1.00 93.38 72 THR A O 1
ATOM 563 N N . GLY A 1 73 ? -6.629 -4.542 11.366 1.00 91.44 73 GLY A N 1
ATOM 564 C CA . GLY A 1 73 ? -7.287 -3.500 12.164 1.00 91.44 73 GLY A CA 1
ATOM 565 C C . GLY A 1 73 ? -8.576 -2.924 11.561 1.00 91.44 73 GLY A C 1
ATOM 566 O O . GLY A 1 73 ? -9.071 -1.920 12.059 1.00 91.44 73 GLY A O 1
ATOM 567 N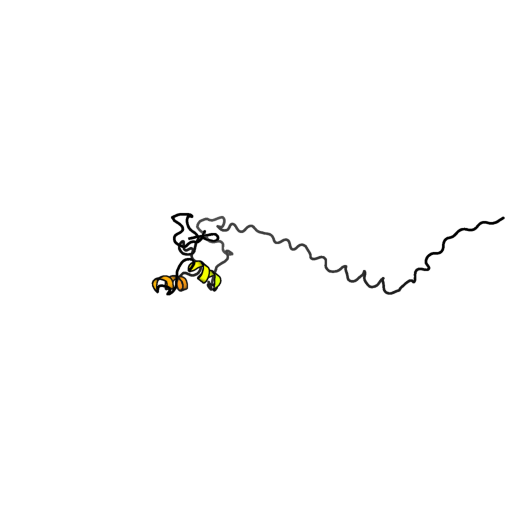 N . ILE A 1 74 ? -9.133 -3.527 10.502 1.00 92.31 74 ILE A N 1
ATOM 568 C CA . ILE A 1 74 ? -10.492 -3.227 10.023 1.00 92.31 74 ILE A CA 1
ATOM 569 C C . ILE A 1 74 ? -11.409 -4.383 10.411 1.00 92.31 74 ILE A C 1
ATOM 571 O O . ILE A 1 74 ? -11.149 -5.538 10.074 1.00 92.31 74 ILE A O 1
ATOM 575 N N . SER A 1 75 ? -12.493 -4.063 11.111 1.00 91.31 75 SER A N 1
ATOM 576 C CA . SER A 1 75 ? -13.543 -5.011 11.471 1.00 91.31 75 SER A CA 1
ATOM 577 C C . SER A 1 75 ? -14.553 -5.185 10.338 1.00 91.31 75 SER A C 1
ATOM 579 O O . SER A 1 75 ? -14.854 -4.238 9.612 1.00 91.31 75 SER A O 1
ATOM 581 N N . GLU A 1 76 ? -15.126 -6.379 10.227 1.00 92.25 76 GLU A N 1
ATOM 582 C CA . GLU A 1 76 ? -16.266 -6.621 9.344 1.00 92.25 76 GLU A CA 1
ATOM 583 C C . GLU A 1 76 ? -17.539 -5.889 9.830 1.00 92.25 76 GLU A C 1
ATOM 585 O O . GLU A 1 76 ? -17.694 -5.674 11.036 1.00 92.25 76 GLU A O 1
ATOM 590 N N . PRO A 1 77 ? -18.467 -5.523 8.922 1.00 94.06 77 PRO A N 1
ATOM 591 C CA . PRO A 1 77 ? -18.403 -5.719 7.472 1.00 94.06 77 PRO A CA 1
ATOM 592 C C . PRO A 1 77 ? -17.432 -4.743 6.794 1.00 94.06 77 PRO A C 1
ATOM 594 O O . PRO A 1 77 ? -17.396 -3.555 7.112 1.00 94.06 77 PRO A O 1
ATOM 597 N N . TYR A 1 78 ? -16.657 -5.239 5.825 1.00 92.50 78 TYR A N 1
ATOM 598 C CA . TYR A 1 78 ? -15.706 -4.392 5.109 1.00 92.50 78 TYR A CA 1
ATOM 599 C C . TYR A 1 78 ? -16.434 -3.341 4.259 1.00 92.50 78 TYR A C 1
ATOM 601 O O . TYR A 1 78 ? -17.320 -3.697 3.477 1.00 92.50 78 TYR A O 1
ATOM 609 N N . PRO A 1 79 ? -16.066 -2.051 4.368 1.00 90.88 79 PRO A N 1
ATOM 610 C CA . PRO A 1 79 ? -16.700 -1.006 3.579 1.00 90.88 79 PRO A CA 1
ATOM 611 C C . PRO A 1 79 ? -16.375 -1.166 2.089 1.00 90.88 79 PRO A C 1
ATOM 613 O O . PRO A 1 79 ? -15.253 -1.509 1.711 1.00 90.88 79 PRO A O 1
ATOM 616 N N . SER A 1 80 ? -17.348 -0.856 1.226 1.00 93.25 80 SER A N 1
ATOM 617 C CA . SER A 1 80 ? -17.214 -0.956 -0.238 1.00 93.25 80 SER A CA 1
ATOM 618 C C . SER A 1 80 ? -16.108 -0.067 -0.807 1.00 93.25 80 SER A C 1
ATOM 620 O O . SER A 1 80 ? -15.549 -0.372 -1.859 1.00 93.25 80 SER A O 1
ATOM 622 N N . SER A 1 81 ? -15.738 0.996 -0.089 1.00 90.94 81 SER A N 1
ATOM 623 C CA . SER A 1 81 ? -14.608 1.850 -0.438 1.00 90.94 81 SER A CA 1
ATOM 624 C C . SER A 1 81 ? -13.280 1.094 -0.504 1.00 90.94 81 SER A C 1
ATOM 626 O O . SER A 1 81 ? -12.386 1.580 -1.179 1.00 90.94 81 SER A O 1
ATOM 628 N N . LEU A 1 82 ? -13.137 -0.088 0.113 1.00 91.81 82 LEU A N 1
ATOM 629 C CA . LEU A 1 82 ? -11.917 -0.910 0.054 1.00 91.81 82 LEU A CA 1
ATOM 630 C C . LEU A 1 82 ? -11.806 -1.783 -1.202 1.00 91.81 82 LEU A C 1
ATOM 632 O O . LEU A 1 82 ? -10.788 -2.449 -1.382 1.00 91.81 82 LEU A O 1
ATOM 636 N N . ALA A 1 83 ? -12.799 -1.766 -2.097 1.00 91.00 83 ALA A N 1
ATOM 637 C CA . ALA A 1 83 ? -12.746 -2.517 -3.355 1.00 91.00 83 ALA A CA 1
ATOM 638 C C . ALA A 1 83 ? -11.551 -2.117 -4.245 1.00 91.00 83 ALA A C 1
ATOM 640 O O . ALA A 1 83 ? -11.121 -2.899 -5.091 1.00 91.00 83 ALA A O 1
ATOM 641 N N . PHE A 1 84 ? -10.949 -0.937 -4.029 1.00 90.62 84 PHE A N 1
ATOM 642 C CA . PHE A 1 84 ? -9.731 -0.545 -4.745 1.00 90.62 84 PHE A CA 1
ATOM 643 C C . PHE A 1 84 ? -8.574 -1.533 -4.527 1.00 90.62 84 PHE A C 1
ATOM 645 O O . PHE A 1 84 ? -7.741 -1.670 -5.424 1.00 90.62 84 PHE A O 1
ATOM 652 N N . LEU A 1 85 ? -8.539 -2.252 -3.394 1.00 90.62 85 LEU A N 1
ATOM 653 C CA . LEU A 1 85 ? -7.524 -3.269 -3.092 1.00 90.62 85 LEU A CA 1
ATOM 654 C C . LEU A 1 85 ? -7.481 -4.383 -4.150 1.00 90.62 85 LEU A C 1
ATOM 656 O O . LEU A 1 85 ? -6.423 -4.961 -4.378 1.00 90.62 85 LEU A O 1
ATOM 660 N N . ASP A 1 86 ? -8.596 -4.645 -4.835 1.00 89.31 86 ASP A N 1
ATOM 661 C CA . ASP A 1 86 ? -8.672 -5.636 -5.914 1.00 89.31 86 ASP A CA 1
ATOM 662 C C . ASP A 1 86 ? -8.071 -5.117 -7.232 1.00 89.31 86 ASP A C 1
ATOM 664 O O . ASP A 1 86 ? -7.608 -5.893 -8.065 1.00 89.31 86 ASP A O 1
ATOM 668 N N . SER A 1 87 ? -8.034 -3.794 -7.407 1.00 88.25 87 SER A N 1
ATOM 669 C CA . SER A 1 87 ? -7.545 -3.122 -8.620 1.00 88.25 87 SER A CA 1
ATOM 670 C C . SER A 1 87 ? -6.131 -2.549 -8.500 1.00 88.25 87 SER A C 1
ATOM 672 O O . SER A 1 87 ? -5.480 -2.324 -9.519 1.00 88.25 87 SER A O 1
ATOM 674 N N . GLN A 1 88 ? -5.625 -2.325 -7.280 1.00 88.50 88 GLN A N 1
ATOM 675 C CA . GLN A 1 88 ? -4.353 -1.625 -7.072 1.00 88.50 88 GLN A CA 1
ATOM 676 C C . GLN A 1 88 ? -3.126 -2.403 -7.559 1.00 88.50 88 GLN A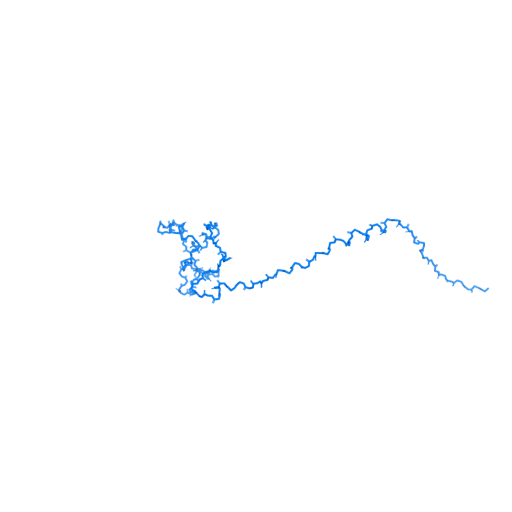 C 1
ATOM 678 O O . GLN A 1 88 ? -2.046 -1.834 -7.644 1.00 88.50 88 GLN A O 1
ATOM 683 N N . GLY A 1 89 ? -3.243 -3.700 -7.851 1.00 87.75 89 GLY A N 1
ATOM 684 C CA . GLY A 1 89 ? 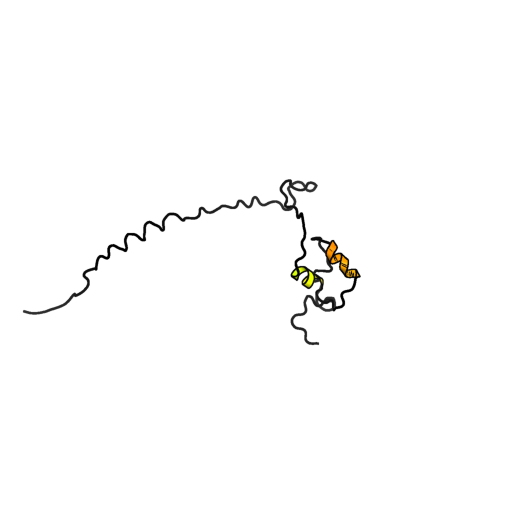-2.108 -4.515 -8.278 1.00 87.75 89 GLY A CA 1
ATOM 685 C C . GLY A 1 89 ? -0.950 -4.511 -7.267 1.00 87.75 89 GLY A C 1
ATOM 686 O O . GLY A 1 89 ? -1.150 -4.440 -6.058 1.00 87.75 89 GLY A O 1
ATOM 687 N N . SER A 1 90 ? 0.283 -4.565 -7.778 1.00 86.94 90 SER A N 1
ATOM 688 C CA . SER A 1 90 ? 1.509 -4.552 -6.961 1.00 86.94 90 SER A CA 1
ATOM 689 C C . SER A 1 90 ? 2.012 -3.137 -6.629 1.00 86.94 90 SER A C 1
ATOM 691 O O . SER A 1 90 ? 3.186 -2.971 -6.282 1.00 86.94 90 SER A O 1
ATOM 693 N N . TRP A 1 91 ? 1.182 -2.105 -6.799 1.00 88.38 91 TRP A N 1
ATOM 694 C CA . TRP A 1 91 ? 1.590 -0.729 -6.526 1.00 88.38 91 TRP A CA 1
ATOM 695 C C . TRP A 1 91 ? 1.801 -0.505 -5.025 1.00 88.38 91 TRP A C 1
ATOM 697 O O . TRP A 1 91 ? 1.118 -1.091 -4.185 1.00 88.38 91 TRP A O 1
ATOM 707 N N . TYR A 1 92 ? 2.772 0.342 -4.680 1.00 87.69 92 TYR A N 1
ATOM 708 C CA . TYR A 1 92 ? 3.002 0.723 -3.289 1.00 87.69 92 TYR A CA 1
ATOM 709 C C . TYR A 1 92 ? 1.823 1.552 -2.769 1.00 87.69 92 TYR A C 1
ATOM 711 O O . TYR A 1 92 ? 1.473 2.571 -3.365 1.00 87.69 92 TYR A O 1
ATOM 719 N N . SER A 1 93 ? 1.257 1.137 -1.636 1.00 87.88 93 SER A N 1
ATOM 720 C CA . SER A 1 93 ? 0.185 1.843 -0.943 1.00 87.88 93 SER A CA 1
ATOM 721 C C . SER A 1 93 ? 0.559 2.020 0.529 1.00 87.88 93 SER A C 1
ATOM 723 O O . SER A 1 93 ? 0.828 1.031 1.203 1.00 87.88 93 SER A O 1
ATOM 725 N N . PRO A 1 94 ? 0.570 3.243 1.081 1.00 87.56 94 PRO A N 1
ATOM 726 C CA . PRO A 1 94 ? 0.836 3.434 2.506 1.00 87.56 94 PRO A CA 1
ATOM 727 C C . PRO A 1 94 ? -0.289 2.878 3.399 1.00 87.56 94 PRO A C 1
ATOM 729 O O . PRO A 1 94 ? -0.082 2.707 4.595 1.00 87.56 94 PRO A O 1
ATOM 732 N N . PHE A 1 95 ? -1.469 2.576 2.842 1.00 86.12 95 PHE A N 1
ATOM 733 C CA . PHE A 1 95 ? -2.623 2.072 3.595 1.00 86.12 95 PHE A CA 1
ATOM 734 C C . PHE A 1 95 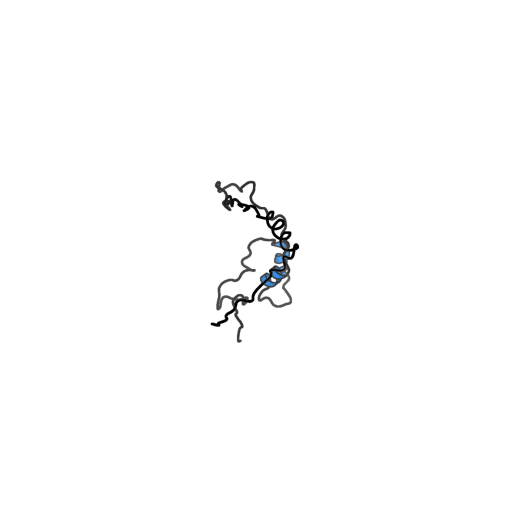? -2.467 0.622 4.075 1.00 86.12 95 PHE A C 1
ATOM 736 O O . PHE A 1 95 ? -3.030 0.254 5.110 1.00 86.12 95 PHE A O 1
ATOM 743 N N . ASP A 1 96 ? -1.722 -0.199 3.329 1.00 90.19 96 ASP A N 1
ATOM 744 C CA . ASP A 1 96 ? -1.499 -1.621 3.624 1.00 90.19 96 ASP A CA 1
ATOM 745 C C . ASP A 1 96 ? -0.180 -1.891 4.370 1.00 90.19 96 ASP A C 1
ATOM 747 O O . ASP A 1 96 ? 0.230 -3.044 4.528 1.00 90.19 96 ASP A O 1
ATOM 751 N N . ARG A 1 97 ? 0.475 -0.829 4.862 1.00 90.94 97 ARG A N 1
ATOM 752 C CA . ARG A 1 97 ? 1.762 -0.892 5.559 1.00 90.94 97 ARG A CA 1
ATOM 753 C C . ARG A 1 97 ? 1.651 -0.434 7.015 1.00 90.94 97 ARG A C 1
ATOM 755 O O . ARG A 1 97 ? 0.857 0.458 7.315 1.00 90.94 97 ARG A O 1
ATOM 762 N N . PRO A 1 98 ? 2.485 -0.988 7.915 1.00 92.56 98 PRO A N 1
ATOM 763 C CA . PRO A 1 98 ? 2.659 -0.436 9.251 1.00 92.56 98 PRO A CA 1
ATOM 764 C C . PRO A 1 98 ? 3.144 1.013 9.177 1.00 92.56 98 PRO A C 1
ATOM 766 O O . PRO A 1 98 ? 4.148 1.308 8.529 1.00 92.56 98 PRO A O 1
ATOM 769 N N . GLY A 1 99 ? 2.426 1.907 9.852 1.00 89.81 99 GLY A N 1
ATOM 770 C CA . GLY A 1 99 ? 2.801 3.309 10.000 1.00 89.81 99 GLY A CA 1
ATOM 771 C C . GLY A 1 99 ? 3.604 3.565 11.277 1.00 89.81 99 GLY A C 1
ATOM 772 O O . GLY A 1 99 ? 4.360 2.714 11.752 1.00 89.81 99 GLY A O 1
ATOM 773 N N . MET A 1 100 ? 3.408 4.756 11.845 1.00 91.25 100 MET A N 1
ATOM 774 C CA . MET A 1 100 ? 3.973 5.150 13.138 1.00 91.25 100 MET A CA 1
ATOM 775 C C . MET A 1 100 ? 3.416 4.302 14.293 1.00 91.25 100 MET A C 1
ATOM 777 O O . MET A 1 100 ? 2.324 3.746 14.206 1.00 91.25 100 MET A O 1
ATOM 781 N N . THR A 1 101 ? 4.177 4.217 15.383 1.00 91.81 101 THR A N 1
ATOM 782 C CA . THR A 1 101 ? 3.810 3.478 16.599 1.00 91.81 101 THR A CA 1
ATOM 783 C C . THR A 1 101 ? 3.044 4.357 17.600 1.00 91.81 101 THR A C 1
ATOM 785 O O . THR A 1 101 ? 2.922 5.576 17.437 1.00 91.81 101 THR A O 1
ATOM 788 N N . GLY A 1 102 ? 2.550 3.745 18.681 1.00 87.50 102 GLY A N 1
ATOM 789 C CA . GLY A 1 102 ? 1.952 4.456 19.813 1.00 87.50 102 GLY A CA 1
ATOM 790 C C . GLY A 1 102 ? 0.584 5.062 19.470 1.00 87.50 102 GLY A C 1
ATOM 791 O O . GLY A 1 102 ? -0.227 4.374 18.855 1.00 87.50 102 GLY A O 1
ATOM 792 N N . PRO A 1 103 ? 0.296 6.328 19.836 1.00 89.88 103 PRO A N 1
ATOM 793 C CA . PRO A 1 103 ? -1.027 6.932 19.627 1.00 89.88 103 PRO A CA 1
ATOM 794 C C . PRO A 1 103 ? -1.408 7.095 18.146 1.00 89.88 103 PRO A C 1
ATOM 796 O O . PRO A 1 103 ? -2.564 7.369 17.838 1.00 89.88 103 PRO A O 1
ATOM 799 N N . TYR A 1 104 ? -0.450 6.927 17.231 1.00 91.19 104 TYR A N 1
ATOM 800 C CA . TYR A 1 104 ? -0.660 7.010 15.786 1.00 91.19 104 TYR A CA 1
ATOM 801 C C . TYR A 1 104 ? -0.818 5.637 15.116 1.00 91.19 104 TYR A C 1
ATOM 803 O O . TYR A 1 104 ? -1.045 5.575 13.907 1.00 91.19 104 TYR A O 1
ATOM 811 N N . ASP A 1 105 ? -0.738 4.539 15.876 1.00 91.75 105 ASP A N 1
ATOM 812 C CA . ASP A 1 105 ? -1.000 3.192 15.367 1.00 91.75 105 ASP A CA 1
ATOM 813 C C . ASP A 1 105 ? -2.507 2.900 15.334 1.00 91.75 105 ASP A C 1
ATOM 815 O O . ASP A 1 105 ? -3.037 2.058 16.059 1.00 91.75 105 ASP A O 1
ATOM 819 N N . LEU A 1 106 ? -3.217 3.626 14.471 1.00 87.94 106 LEU A N 1
ATOM 820 C CA . LEU A 1 106 ? -4.681 3.588 14.380 1.00 87.94 106 LEU A CA 1
ATOM 821 C C . LEU A 1 106 ? -5.241 2.211 13.994 1.00 87.94 106 LEU A C 1
ATOM 823 O O . LEU A 1 106 ? -6.426 1.955 14.188 1.00 87.94 106 LEU A O 1
ATOM 827 N N . ARG A 1 107 ? -4.409 1.340 13.414 1.00 91.06 107 ARG A N 1
ATOM 828 C CA . ARG A 1 107 ? -4.800 0.000 12.949 1.00 91.06 107 ARG A CA 1
ATOM 829 C C . ARG A 1 107 ? -4.167 -1.123 13.778 1.00 91.06 107 ARG A C 1
ATOM 831 O O . ARG A 1 107 ? -4.355 -2.289 13.442 1.00 91.06 107 ARG A O 1
ATOM 838 N N . GLY A 1 108 ? -3.444 -0.790 14.849 1.00 90.69 108 GLY A N 1
ATOM 839 C CA . GLY A 1 108 ? -2.848 -1.763 15.765 1.00 90.69 108 GLY A CA 1
ATOM 840 C C . GLY A 1 108 ? -1.764 -2.643 15.138 1.00 90.69 108 GLY A C 1
ATOM 841 O O . GLY A 1 108 ? -1.581 -3.780 15.570 1.00 90.69 108 GLY A O 1
ATOM 842 N N . TRP A 1 109 ? -1.046 -2.151 14.127 1.00 91.88 109 TRP A N 1
ATOM 843 C CA . TRP A 1 109 ? 0.028 -2.880 13.446 1.00 91.88 109 TRP A CA 1
ATOM 844 C C . TRP A 1 109 ? 1.160 -3.319 14.377 1.00 91.88 109 TRP A C 1
ATOM 846 O O . TRP A 1 109 ? 1.825 -4.322 14.115 1.00 91.88 109 TRP A O 1
ATOM 856 N N . HIS A 1 110 ? 1.393 -2.568 15.450 1.00 91.25 110 HIS A N 1
ATOM 857 C CA . HIS A 1 110 ? 2.495 -2.762 16.389 1.00 91.25 110 HIS A CA 1
ATOM 858 C C . HIS A 1 110 ? 2.030 -3.286 17.751 1.00 91.25 110 HIS A C 1
ATOM 860 O O . HIS A 1 110 ? 2.839 -3.419 18.674 1.00 91.25 110 HIS A O 1
ATOM 866 N N . ALA A 1 111 ? 0.742 -3.606 17.901 1.00 83.44 111 ALA A N 1
ATOM 867 C CA . ALA A 1 111 ? 0.191 -4.113 19.148 1.00 83.44 111 ALA A CA 1
ATOM 868 C C . ALA A 1 111 ? 0.705 -5.539 19.434 1.00 83.44 111 ALA A C 1
ATOM 870 O O . ALA A 1 111 ? 0.163 -6.534 18.955 1.00 83.44 111 ALA A O 1
ATOM 871 N N . LYS A 1 112 ? 1.752 -5.671 20.258 1.00 65.12 112 LYS A N 1
ATOM 872 C CA . LYS A 1 112 ? 2.139 -6.965 20.838 1.00 65.12 112 LYS A CA 1
ATOM 873 C C . LYS A 1 112 ? 1.239 -7.275 22.033 1.00 65.12 112 LYS A C 1
ATOM 875 O O . LYS A 1 112 ? 1.463 -6.734 23.108 1.00 65.12 112 LYS A O 1
ATOM 880 N N . GLY A 1 113 ? 0.252 -8.156 21.847 1.00 60.88 113 GLY A N 1
ATOM 881 C CA . GLY A 1 113 ? -0.511 -8.764 22.947 1.00 60.88 113 GLY A CA 1
ATOM 882 C C . GLY A 1 113 ? -1.148 -7.749 23.899 1.00 60.88 113 GLY A C 1
ATOM 883 O O . GLY A 1 113 ? -0.874 -7.781 25.096 1.00 60.88 113 GLY A O 1
ATOM 884 N N . GLY A 1 114 ? -1.955 -6.833 23.358 1.00 40.44 114 GLY A N 1
ATOM 885 C CA . GLY A 1 114 ? -2.582 -5.763 24.132 1.00 40.44 114 GLY A CA 1
ATOM 886 C C . GLY A 1 114 ? -3.322 -6.275 25.372 1.00 40.44 114 GLY A C 1
ATOM 887 O O . GLY A 1 114 ? -4.105 -7.222 25.298 1.00 40.44 114 GLY A O 1
ATOM 888 N N . LYS A 1 115 ? -3.086 -5.618 26.510 1.00 34.53 115 LYS A N 1
ATOM 889 C CA . LYS A 1 115 ? -4.097 -5.504 27.566 1.00 34.53 115 LYS A CA 1
ATOM 890 C C . LYS A 1 115 ? -4.888 -4.207 27.341 1.00 34.53 115 LYS A C 1
ATOM 892 O O . LYS A 1 115 ? -4.313 -3.287 26.759 1.00 34.53 115 LYS A O 1
ATOM 897 N N . PRO A 1 116 ? -6.172 -4.192 27.743 1.00 49.59 116 PRO A N 1
ATOM 898 C CA . PRO A 1 116 ? -7.124 -3.128 27.429 1.00 49.59 116 PRO A CA 1
ATOM 899 C C . PRO A 1 116 ? -6.725 -1.770 28.005 1.00 49.59 116 PRO A C 1
ATOM 901 O O . PRO A 1 116 ? -6.059 -1.753 29.068 1.00 49.59 116 PRO A O 1
#

pLDDT: mean 73.65, std 18.14, range [34.53, 94.06]